Protein AF-A0A5B6WSK5-F1 (afdb_monomer_lite)

Foldseek 3Di:
DDDDDDDPVVVVVVVVVVVVPPDPPDDQDFCDVPDPQQVPQPLNDPVDDNVVSVCSVVVPDDPVLVVQCPDQFRCADVNNSRHTHGNDWDQQQWGDDDPRDDCPPPRNDIDGGPGPVVVVVVVDPVSVVVSCVSRPD

Structure (mmCIF, N/CA/C/O backbone):
data_AF-A0A5B6WSK5-F1
#
_entry.id   AF-A0A5B6WSK5-F1
#
loop_
_atom_site.group_PDB
_atom_site.id
_atom_site.type_symbol
_atom_site.label_atom_id
_atom_site.label_alt_id
_atom_site.label_comp_id
_atom_site.label_asym_id
_atom_site.label_entity_id
_atom_site.label_seq_id
_atom_site.pdbx_PDB_ins_code
_atom_site.Cartn_x
_atom_site.Cartn_y
_atom_site.Cartn_z
_atom_site.occupancy
_atom_site.B_iso_or_equiv
_atom_site.auth_seq_id
_atom_site.auth_comp_id
_atom_site.auth_asym_id
_atom_site.auth_atom_id
_atom_site.pdbx_PDB_model_num
ATOM 1 N N . MET A 1 1 ? 45.210 -16.199 41.312 1.00 41.75 1 MET A N 1
ATOM 2 C CA . MET A 1 1 ? 44.182 -15.560 40.459 1.00 41.75 1 MET A CA 1
ATOM 3 C C . MET A 1 1 ? 42.857 -15.566 41.207 1.00 41.75 1 MET A C 1
ATOM 5 O O . MET A 1 1 ? 42.294 -16.635 41.384 1.00 41.75 1 MET A O 1
ATOM 9 N N . LYS A 1 2 ? 42.396 -14.417 41.723 1.00 38.88 2 LYS A N 1
ATOM 10 C CA . LYS A 1 2 ? 41.043 -14.283 42.289 1.00 38.88 2 LYS A CA 1
ATOM 11 C C . LYS A 1 2 ? 40.100 -13.948 41.132 1.00 38.88 2 LYS A C 1
ATOM 13 O O . LYS A 1 2 ? 40.271 -12.910 40.504 1.00 38.88 2 LYS A O 1
ATOM 18 N N . LEU A 1 3 ? 39.176 -14.852 40.819 1.00 47.44 3 LEU A N 1
ATOM 19 C CA . LEU A 1 3 ? 38.119 -14.617 39.836 1.00 47.44 3 LEU A CA 1
ATOM 20 C C . LEU A 1 3 ? 37.167 -13.554 40.393 1.00 47.44 3 LEU A C 1
ATOM 22 O O . LEU A 1 3 ? 36.563 -13.737 41.447 1.00 47.44 3 LEU A O 1
ATOM 26 N N . GLN A 1 4 ? 37.094 -12.420 39.705 1.00 55.69 4 GLN A N 1
ATOM 27 C CA . GLN A 1 4 ? 36.233 -11.294 40.043 1.00 55.69 4 GLN A CA 1
ATOM 28 C C . GLN A 1 4 ? 34.803 -11.648 39.610 1.00 55.69 4 GLN A C 1
ATOM 30 O O . GLN A 1 4 ? 34.507 -11.710 38.419 1.00 55.69 4 GLN A O 1
ATOM 35 N N . THR A 1 5 ? 33.927 -11.954 40.566 1.00 56.47 5 THR A N 1
ATOM 36 C CA . THR A 1 5 ? 32.507 -12.229 40.306 1.00 56.47 5 THR A CA 1
ATOM 37 C C . THR A 1 5 ? 31.803 -10.935 39.876 1.00 56.47 5 THR A C 1
ATOM 39 O O . THR A 1 5 ? 31.913 -9.940 40.598 1.00 56.47 5 THR A O 1
ATOM 42 N N . PRO A 1 6 ? 31.090 -10.898 38.736 1.00 57.81 6 PRO A N 1
ATOM 43 C CA . PRO A 1 6 ? 30.400 -9.693 38.285 1.00 57.81 6 PRO A CA 1
ATOM 44 C C . PRO A 1 6 ? 29.278 -9.310 39.265 1.00 57.81 6 PRO A C 1
ATOM 46 O O . PRO A 1 6 ? 28.527 -10.163 39.733 1.00 57.81 6 PRO A O 1
ATOM 49 N N . SER A 1 7 ? 29.185 -8.016 39.592 1.00 75.50 7 SER A N 1
ATOM 50 C CA . SER A 1 7 ? 28.172 -7.462 40.500 1.00 75.50 7 SER A CA 1
ATOM 51 C C . SER A 1 7 ? 26.762 -7.692 39.946 1.00 75.50 7 SER A C 1
ATOM 53 O O . SER A 1 7 ? 26.500 -7.390 38.781 1.00 75.50 7 SER A O 1
ATOM 55 N N . LEU A 1 8 ? 25.840 -8.180 40.784 1.00 69.44 8 LEU A N 1
ATOM 56 C CA . LEU A 1 8 ? 24.431 -8.442 40.440 1.00 69.44 8 LEU A CA 1
ATOM 57 C C . LEU A 1 8 ? 23.729 -7.231 39.797 1.00 69.44 8 LEU A C 1
ATOM 59 O O . LEU A 1 8 ? 22.859 -7.405 38.949 1.00 69.44 8 LEU A O 1
ATOM 63 N N . LEU A 1 9 ? 24.156 -6.010 40.134 1.00 68.12 9 LEU A N 1
ATOM 64 C CA . LEU A 1 9 ? 23.659 -4.763 39.539 1.00 68.12 9 LEU A CA 1
ATOM 65 C C . LEU A 1 9 ? 24.010 -4.630 38.050 1.00 68.12 9 LEU A C 1
ATOM 67 O O . LEU A 1 9 ? 23.221 -4.096 37.277 1.00 68.12 9 LEU A O 1
ATOM 71 N N . TYR A 1 10 ? 25.171 -5.143 37.638 1.00 72.00 10 TYR A N 1
ATOM 72 C CA . TYR A 1 10 ? 25.613 -5.134 36.243 1.00 72.00 10 TYR A CA 1
ATOM 73 C C . TYR A 1 10 ? 24.819 -6.145 35.412 1.00 72.00 10 TYR A C 1
ATOM 75 O O . TYR A 1 10 ? 24.432 -5.861 34.282 1.00 72.00 10 TYR A O 1
ATOM 83 N N . LEU A 1 11 ? 24.505 -7.300 36.010 1.00 66.94 11 LEU A N 1
ATOM 84 C CA . LEU A 1 11 ? 23.639 -8.304 35.396 1.00 66.94 11 LEU A CA 1
ATOM 85 C C . LEU A 1 11 ? 22.215 -7.756 35.201 1.00 66.94 11 LEU A C 1
ATOM 87 O O . LEU A 1 11 ? 21.643 -7.942 34.134 1.00 66.94 11 LEU A O 1
ATOM 91 N N . PHE A 1 12 ? 21.688 -7.018 36.185 1.00 68.00 12 PHE A N 1
ATOM 92 C CA . PHE A 1 12 ? 20.373 -6.368 36.110 1.00 68.00 12 PHE A CA 1
ATOM 93 C C . PHE A 1 12 ? 20.321 -5.245 35.059 1.00 68.00 12 PHE A C 1
ATOM 95 O O . PHE A 1 12 ? 19.316 -5.069 34.374 1.00 68.00 12 PHE A O 1
ATOM 102 N N . TYR A 1 13 ? 21.419 -4.498 34.898 1.00 67.38 13 TYR A N 1
ATOM 103 C CA . TYR A 1 13 ? 21.548 -3.482 33.850 1.00 67.38 13 TYR A CA 1
ATOM 104 C C . TYR A 1 13 ? 21.580 -4.105 32.452 1.00 67.38 13 TYR A C 1
ATOM 106 O O . TYR A 1 13 ? 20.899 -3.618 31.555 1.00 67.38 13 TYR A O 1
ATOM 114 N N . ILE A 1 14 ? 22.328 -5.198 32.269 1.00 65.94 14 ILE A N 1
ATOM 115 C CA . ILE A 1 14 ? 22.404 -5.912 30.987 1.00 65.94 14 ILE A CA 1
ATOM 116 C C . ILE A 1 14 ? 21.054 -6.544 30.629 1.00 65.94 14 ILE A C 1
ATOM 118 O O . ILE A 1 14 ? 20.631 -6.443 29.479 1.00 65.94 14 ILE A O 1
ATOM 122 N N . THR A 1 15 ? 20.347 -7.158 31.583 1.00 61.72 15 THR A N 1
ATOM 123 C CA . THR A 1 15 ? 19.021 -7.738 31.313 1.00 61.72 15 THR A CA 1
ATOM 124 C C . THR A 1 15 ? 17.982 -6.662 31.014 1.00 61.72 15 THR A C 1
ATOM 126 O O . THR A 1 15 ? 17.232 -6.811 30.056 1.00 61.72 15 THR A O 1
ATOM 129 N N . SER A 1 16 ? 17.979 -5.547 31.750 1.00 60.78 16 SER A N 1
ATOM 130 C CA . SER A 1 16 ? 17.128 -4.384 31.457 1.00 60.78 16 SER A CA 1
ATOM 131 C C . SER A 1 16 ? 17.383 -3.822 30.050 1.00 60.78 16 SER A C 1
ATOM 133 O O . SER A 1 16 ? 16.442 -3.585 29.297 1.00 60.78 16 SER A O 1
ATOM 135 N N . LEU A 1 17 ? 18.653 -3.708 29.640 1.00 55.41 17 LEU A N 1
ATOM 136 C CA . LEU A 1 17 ? 19.029 -3.247 28.299 1.00 55.41 17 LEU A CA 1
ATOM 137 C C . LEU A 1 17 ? 18.598 -4.229 27.190 1.00 55.41 17 LEU A C 1
ATOM 139 O O . LEU A 1 17 ? 18.197 -3.797 26.112 1.00 55.41 17 LEU A O 1
ATOM 143 N N . LEU A 1 18 ? 18.637 -5.539 27.457 1.00 52.94 18 LEU A N 1
ATOM 144 C CA . LEU A 1 18 ? 18.155 -6.579 26.538 1.00 52.94 18 LEU A CA 1
ATOM 145 C C . LEU A 1 18 ? 16.625 -6.568 26.383 1.00 52.94 18 LEU A C 1
ATOM 147 O O . LEU A 1 18 ? 16.135 -6.815 25.284 1.00 52.94 18 LEU A O 1
ATOM 151 N N . PHE A 1 19 ? 15.872 -6.239 27.438 1.00 48.97 19 PHE A N 1
ATOM 152 C CA . PHE A 1 19 ? 14.410 -6.107 27.366 1.00 48.97 19 PHE A CA 1
ATOM 153 C C . PHE A 1 19 ? 13.954 -4.907 26.517 1.00 48.97 19 PHE A C 1
ATOM 155 O O . PHE A 1 19 ? 12.906 -4.988 25.881 1.00 48.97 19 PHE A O 1
ATOM 162 N N . ILE A 1 20 ? 14.739 -3.822 26.448 1.00 49.12 20 ILE A N 1
ATOM 163 C CA . ILE A 1 20 ? 14.410 -2.625 25.644 1.00 49.12 20 ILE A CA 1
ATOM 164 C C . ILE A 1 20 ? 14.526 -2.893 24.129 1.00 49.12 20 ILE A C 1
ATOM 166 O O . ILE A 1 20 ? 13.890 -2.209 23.334 1.00 49.12 20 ILE A O 1
ATOM 170 N N . LEU A 1 21 ? 15.300 -3.902 23.711 1.00 49.28 21 LEU A N 1
ATOM 171 C CA . LEU A 1 21 ? 15.562 -4.211 22.296 1.00 49.28 21 LEU A CA 1
ATOM 172 C C . LEU A 1 21 ? 14.567 -5.200 21.665 1.00 49.28 21 LEU A C 1
ATOM 174 O O . LEU A 1 21 ? 14.711 -5.537 20.490 1.00 49.28 21 LEU A O 1
ATOM 178 N N . SER A 1 22 ? 13.566 -5.677 22.408 1.00 44.78 22 SER A N 1
ATOM 179 C CA . SER A 1 22 ? 12.536 -6.566 21.860 1.00 44.78 22 SER A CA 1
ATOM 180 C C . SER A 1 22 ? 11.440 -5.763 21.150 1.00 44.78 22 SER A C 1
ATOM 182 O O . SER A 1 22 ? 10.301 -5.706 21.610 1.00 44.78 22 SER A O 1
ATOM 184 N N . GLU A 1 23 ? 11.766 -5.144 20.017 1.00 55.06 23 GLU A N 1
ATOM 185 C CA . GLU A 1 23 ? 10.748 -4.667 19.077 1.00 55.06 23 GLU A CA 1
ATOM 186 C C . GLU A 1 23 ? 10.045 -5.890 18.461 1.00 55.06 23 GLU A C 1
ATOM 188 O O . GLU A 1 23 ? 10.697 -6.796 17.933 1.00 55.06 23 GLU A O 1
ATOM 193 N N . SER A 1 24 ? 8.712 -5.953 18.568 1.00 51.66 24 SER A N 1
ATOM 194 C CA . SER A 1 24 ? 7.917 -6.981 17.885 1.00 51.66 24 SER A CA 1
ATOM 195 C C . SER A 1 24 ? 8.257 -6.959 16.396 1.00 51.66 24 SER A C 1
ATOM 197 O O . SER A 1 24 ? 8.084 -5.945 15.726 1.00 51.66 24 SER A O 1
ATOM 199 N N . THR A 1 25 ? 8.732 -8.087 15.866 1.00 52.78 25 THR A N 1
ATOM 200 C CA . THR A 1 25 ? 9.085 -8.219 14.441 1.00 52.78 25 THR A CA 1
ATOM 201 C C . THR A 1 25 ? 7.864 -8.228 13.525 1.00 52.78 25 THR A C 1
ATOM 203 O O . THR A 1 25 ? 8.013 -8.155 12.307 1.00 52.78 25 THR A O 1
ATOM 206 N N . GLN A 1 26 ? 6.662 -8.342 14.095 1.00 57.06 26 GLN A N 1
ATOM 207 C CA . GLN A 1 26 ? 5.410 -8.312 13.357 1.00 57.06 26 GLN A CA 1
ATOM 208 C C . GLN A 1 26 ? 4.785 -6.918 13.469 1.00 57.06 26 GLN A C 1
ATOM 210 O O . GLN A 1 26 ? 4.622 -6.432 14.596 1.00 57.06 26 GLN A O 1
ATOM 215 N N . PRO A 1 27 ? 4.431 -6.282 12.334 1.00 63.88 27 PRO A N 1
ATOM 216 C CA . PRO A 1 27 ? 3.634 -5.065 12.347 1.00 63.88 27 PRO A CA 1
ATOM 217 C C . PRO A 1 27 ? 2.365 -5.284 13.174 1.00 63.88 27 PRO A C 1
ATOM 219 O O . PRO A 1 27 ? 1.827 -6.395 13.171 1.00 63.88 27 PRO A O 1
ATOM 222 N N . PRO A 1 28 ? 1.854 -4.258 13.869 1.00 73.62 28 PRO A N 1
ATOM 223 C CA . PRO A 1 28 ? 0.557 -4.383 14.501 1.00 73.62 28 PRO A CA 1
ATOM 224 C C . PRO A 1 28 ? -0.476 -4.581 13.384 1.00 73.62 28 PRO A C 1
ATOM 226 O O . PRO A 1 28 ? -0.613 -3.745 12.494 1.00 73.62 28 PRO A O 1
ATOM 229 N N . PHE A 1 29 ? -1.161 -5.721 13.392 1.00 82.00 29 PHE A N 1
ATOM 230 C CA . PHE A 1 29 ? -2.236 -6.023 12.455 1.00 82.00 29 PHE A CA 1
ATOM 231 C C . PHE A 1 29 ? -3.557 -6.043 13.207 1.00 82.00 29 PHE A C 1
ATOM 233 O O . PHE A 1 29 ? -3.632 -6.490 14.351 1.00 82.00 29 PHE A O 1
ATOM 240 N N . SER A 1 30 ? -4.617 -5.586 12.546 1.00 86.00 30 SER A N 1
ATOM 241 C CA . SER A 1 30 ? -5.968 -5.851 13.029 1.00 86.00 30 SER A CA 1
ATOM 242 C C . SER A 1 30 ? -6.258 -7.345 13.045 1.00 86.00 30 SER A C 1
ATOM 244 O O . SER A 1 30 ? -5.695 -8.097 12.248 1.00 86.00 30 SER A O 1
ATOM 246 N N . CYS A 1 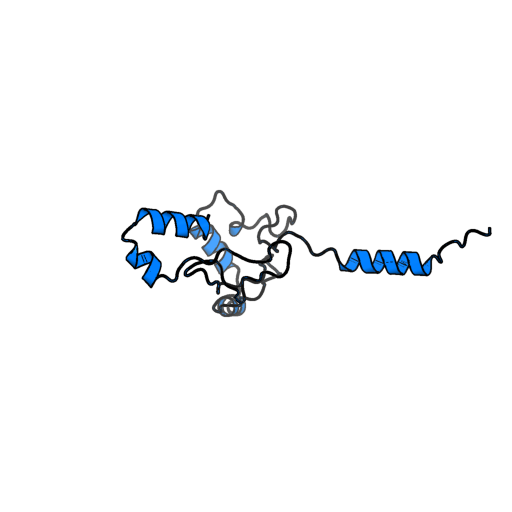31 ? -7.219 -7.737 13.883 1.00 86.25 31 CYS A N 1
ATOM 247 C CA . CYS A 1 31 ? -7.731 -9.104 13.938 1.00 86.25 31 CYS A CA 1
ATOM 248 C C . CYS A 1 31 ? -6.705 -10.122 14.445 1.00 86.25 31 CYS A C 1
ATOM 250 O O . CYS A 1 31 ? -6.581 -11.213 13.884 1.00 86.25 31 CYS A O 1
ATOM 252 N N . ASP A 1 32 ? -5.981 -9.772 15.509 1.00 81.56 32 ASP A N 1
ATOM 253 C CA . ASP A 1 32 ? -5.133 -10.732 16.203 1.00 81.56 32 ASP A CA 1
ATOM 254 C C . ASP A 1 32 ? -5.992 -11.902 16.711 1.00 81.56 32 ASP A C 1
ATOM 256 O O . ASP A 1 32 ? -6.882 -11.747 17.547 1.00 81.56 32 ASP A O 1
ATOM 260 N N . ALA A 1 33 ? -5.732 -13.100 16.186 1.00 71.62 33 ALA A N 1
ATOM 261 C CA . ALA A 1 33 ? -6.473 -14.305 16.538 1.00 71.62 33 ALA A CA 1
ATOM 262 C C . ALA A 1 33 ? -6.281 -14.730 18.005 1.00 71.62 33 ALA A C 1
ATOM 264 O O . ALA A 1 33 ? -7.037 -15.583 18.488 1.00 71.62 33 ALA A O 1
ATOM 265 N N . SER A 1 34 ? -5.272 -14.175 18.685 1.00 75.81 34 SER A N 1
ATOM 266 C CA . SER A 1 34 ? -5.011 -14.376 20.108 1.00 75.81 34 SER A CA 1
ATOM 267 C C . SER A 1 34 ? -5.813 -13.432 21.010 1.00 75.81 34 SER A C 1
ATOM 269 O O . SER A 1 34 ? -6.007 -13.754 22.182 1.00 75.81 34 SER A O 1
ATOM 271 N N . ASP A 1 35 ? -6.351 -12.334 20.468 1.00 76.75 35 ASP A N 1
ATOM 272 C CA . ASP A 1 35 ? -7.212 -11.406 21.195 1.00 76.75 35 ASP A CA 1
ATOM 273 C C . ASP A 1 35 ? -8.698 -11.785 21.008 1.00 76.75 35 ASP A C 1
ATOM 275 O O . ASP A 1 35 ? -9.286 -11.586 19.937 1.00 76.75 35 ASP A O 1
ATOM 279 N N . PRO A 1 36 ? -9.357 -12.334 22.047 1.00 70.62 36 PRO A N 1
ATOM 280 C CA . PRO A 1 36 ? -10.745 -12.769 21.951 1.00 70.62 36 PRO A CA 1
ATOM 281 C C . PRO A 1 36 ? -11.728 -11.611 21.726 1.00 70.62 36 PRO A C 1
ATOM 283 O O . PRO A 1 36 ? -12.820 -11.854 21.207 1.00 70.62 36 PRO A O 1
ATOM 286 N N . ALA A 1 37 ? -11.368 -10.369 22.073 1.00 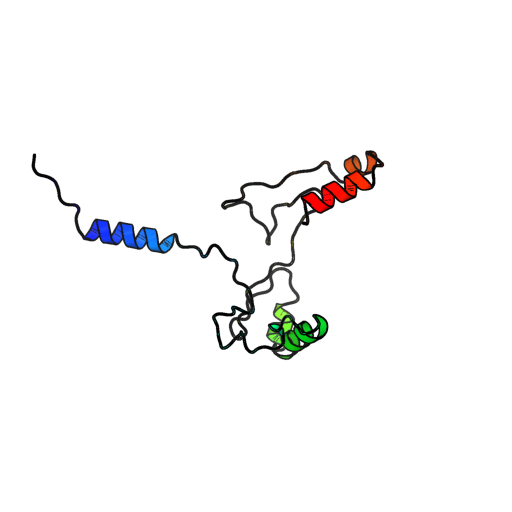70.31 37 ALA A N 1
ATOM 287 C CA . ALA A 1 37 ? -12.230 -9.211 21.857 1.00 70.31 37 ALA A CA 1
ATOM 288 C C . ALA A 1 37 ? -12.307 -8.844 20.368 1.00 70.31 37 ALA A C 1
ATOM 290 O O . ALA A 1 37 ? -13.397 -8.603 19.848 1.00 70.31 37 ALA A O 1
ATOM 291 N N . THR A 1 38 ? -11.173 -8.866 19.662 1.00 72.88 38 THR A N 1
ATOM 292 C CA . THR A 1 38 ? -11.093 -8.466 18.248 1.00 72.88 38 THR A CA 1
ATOM 293 C C . THR A 1 38 ? -11.370 -9.612 17.277 1.00 72.88 38 THR A C 1
ATOM 295 O O . THR A 1 38 ? -11.946 -9.379 16.214 1.00 72.88 38 THR A O 1
ATOM 298 N N . LYS A 1 39 ? -11.087 -10.865 17.658 1.00 75.62 39 LYS A N 1
ATOM 299 C CA . LYS A 1 39 ? -11.384 -12.064 16.851 1.00 75.62 39 LYS A CA 1
ATOM 300 C C . LYS A 1 39 ? -12.864 -12.226 16.494 1.00 75.62 39 LYS A C 1
ATOM 302 O O . LYS A 1 39 ? -13.188 -12.803 15.460 1.00 75.62 39 LYS A O 1
ATOM 307 N N . SER A 1 40 ? -13.762 -11.756 17.359 1.00 84.12 40 SER A N 1
ATOM 308 C CA . SER A 1 40 ? -15.211 -11.922 17.186 1.00 84.12 40 SER A CA 1
ATOM 309 C C . SER A 1 40 ? -15.838 -10.959 16.172 1.00 84.12 40 SER A C 1
ATOM 311 O O . SER A 1 40 ? -17.015 -11.104 15.835 1.00 84.12 40 SER A O 1
ATOM 313 N N . TYR A 1 41 ? -15.089 -9.966 15.683 1.00 90.88 41 TYR A N 1
ATOM 314 C CA . TYR A 1 41 ? -15.646 -8.977 14.772 1.00 90.88 41 TYR A CA 1
ATOM 315 C C . TYR A 1 41 ? -15.860 -9.542 13.357 1.00 90.88 41 TYR A C 1
ATOM 317 O O . TYR A 1 41 ? -14.937 -10.131 12.793 1.00 90.88 41 TYR A O 1
ATOM 325 N N . PRO A 1 42 ? -17.019 -9.289 12.715 1.00 93.50 42 PRO A N 1
ATOM 326 C CA . PRO A 1 42 ? -17.267 -9.702 11.332 1.00 93.50 42 PRO A CA 1
ATOM 327 C C . PRO A 1 42 ? -16.226 -9.172 10.341 1.00 93.50 42 PRO A C 1
ATOM 329 O O . PRO A 1 42 ? -15.873 -9.863 9.389 1.00 93.50 42 PRO A O 1
ATOM 332 N N . PHE A 1 43 ? -15.662 -7.975 10.555 1.00 93.56 43 PHE A N 1
ATOM 333 C CA . PHE A 1 43 ? -14.584 -7.481 9.690 1.00 93.56 43 PHE A CA 1
ATOM 334 C C . PHE A 1 43 ? -13.295 -8.330 9.737 1.00 93.56 43 PHE A C 1
ATOM 336 O O . PHE A 1 43 ? -12.487 -8.272 8.800 1.00 93.56 43 PHE A O 1
ATOM 343 N N . CYS A 1 44 ? -13.130 -9.162 10.767 1.00 91.69 44 CYS A N 1
ATOM 344 C CA . CYS A 1 44 ? -12.043 -10.127 10.911 1.00 91.69 44 CYS A CA 1
ATOM 345 C C . CYS A 1 44 ? -12.344 -11.499 10.292 1.00 91.69 44 CYS A C 1
ATOM 347 O O . CYS A 1 44 ? -11.435 -12.317 10.150 1.00 91.69 44 CYS A O 1
ATOM 349 N N . GLU A 1 45 ? -13.582 -11.755 9.867 1.00 92.25 45 GLU A N 1
ATOM 350 C CA . GLU A 1 45 ? -13.984 -13.033 9.286 1.00 92.25 45 GLU A CA 1
ATOM 351 C C . GLU A 1 45 ? -13.602 -13.102 7.797 1.00 92.25 45 GLU A C 1
ATOM 353 O O . GLU A 1 45 ? -14.209 -12.457 6.943 1.00 92.25 45 GLU A O 1
ATOM 358 N N . THR A 1 46 ? -12.567 -13.876 7.459 1.00 91.44 46 THR A N 1
ATOM 359 C CA . THR A 1 46 ? -12.002 -13.929 6.094 1.00 91.44 46 THR A CA 1
ATOM 360 C C . THR A 1 46 ? -12.879 -14.659 5.074 1.00 91.44 46 THR A C 1
ATOM 362 O O . THR A 1 46 ? -12.636 -14.541 3.874 1.00 91.44 46 THR A O 1
ATOM 365 N N . THR A 1 47 ? -13.906 -15.375 5.531 1.00 94.69 47 THR A N 1
ATOM 366 C CA . THR A 1 47 ? -14.939 -16.018 4.702 1.00 94.69 47 THR A CA 1
ATOM 367 C C . THR A 1 47 ? -15.958 -15.011 4.159 1.00 94.69 47 THR A C 1
ATOM 369 O O . THR A 1 47 ? -16.597 -15.284 3.141 1.00 94.69 47 THR A O 1
ATOM 372 N N . LEU A 1 48 ? -16.111 -13.844 4.801 1.00 96.00 48 LEU A N 1
ATOM 373 C CA . LEU A 1 48 ? -17.038 -12.802 4.366 1.00 96.00 48 LEU A CA 1
ATOM 374 C C . LEU A 1 48 ? -16.446 -11.955 3.223 1.00 96.00 48 LEU A C 1
ATOM 376 O O . LEU A 1 48 ? -15.243 -11.668 3.208 1.00 96.00 48 LEU A O 1
ATOM 380 N N . PRO A 1 49 ? -17.280 -11.457 2.288 1.00 97.56 49 PRO A N 1
ATOM 381 C CA . PRO A 1 49 ? -16.838 -10.530 1.252 1.00 97.56 49 PRO A CA 1
ATOM 382 C C . PRO A 1 49 ? -16.184 -9.269 1.831 1.00 97.56 49 PRO A C 1
ATOM 384 O O . PRO A 1 49 ? -16.669 -8.695 2.808 1.00 97.56 49 PRO A O 1
ATOM 387 N N . ILE A 1 50 ? -15.142 -8.763 1.160 1.00 96.62 50 ILE A N 1
ATOM 388 C CA . ILE A 1 50 ? -14.415 -7.542 1.562 1.00 96.62 50 ILE A CA 1
ATOM 389 C C . ILE A 1 50 ? -15.373 -6.366 1.797 1.00 96.62 50 ILE A C 1
ATOM 391 O O . ILE A 1 50 ? -15.211 -5.626 2.762 1.00 96.62 50 ILE A O 1
ATOM 395 N N . THR A 1 51 ? -16.406 -6.209 0.965 1.00 97.75 51 THR A N 1
ATOM 396 C CA . THR A 1 51 ? -17.395 -5.130 1.113 1.00 97.75 51 THR A CA 1
ATOM 397 C C . THR A 1 51 ? -18.198 -5.231 2.407 1.00 97.75 51 THR A C 1
ATOM 399 O O . THR A 1 51 ? -18.505 -4.204 3.011 1.00 97.75 51 THR A O 1
ATOM 402 N N . GLN A 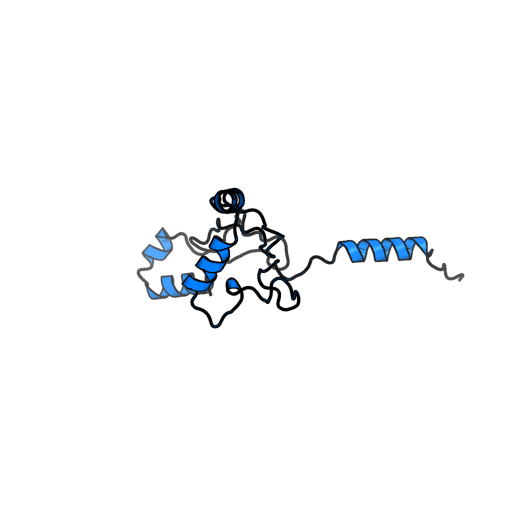1 52 ? -18.530 -6.445 2.856 1.00 97.88 52 GLN A N 1
ATOM 403 C CA . GLN A 1 52 ? -19.225 -6.659 4.125 1.00 97.88 52 GLN A CA 1
ATOM 404 C C . GLN A 1 52 ? -18.296 -6.366 5.300 1.00 97.88 52 GLN A C 1
ATOM 406 O O . GLN A 1 52 ? -18.680 -5.634 6.208 1.00 97.88 52 GLN A O 1
ATOM 411 N N . ARG A 1 53 ? -17.051 -6.847 5.227 1.00 96.50 53 ARG A N 1
ATOM 412 C CA . ARG A 1 53 ? -16.022 -6.604 6.244 1.00 96.50 53 ARG A CA 1
ATOM 413 C C . ARG A 1 53 ? -15.711 -5.113 6.398 1.00 96.50 53 ARG A C 1
ATOM 415 O O . ARG A 1 53 ? -15.737 -4.586 7.504 1.00 96.50 53 ARG A O 1
ATOM 422 N N . ALA A 1 54 ? -15.501 -4.406 5.289 1.00 96.44 54 ALA A N 1
ATOM 423 C CA . ALA A 1 54 ? -15.256 -2.966 5.289 1.00 96.44 54 ALA A CA 1
ATOM 424 C C . ALA A 1 54 ? -16.463 -2.176 5.819 1.00 96.44 54 ALA A C 1
ATOM 426 O O . ALA A 1 54 ? -16.295 -1.231 6.588 1.00 96.44 54 ALA A O 1
ATOM 427 N N . ARG A 1 55 ? -17.690 -2.572 5.450 1.00 97.75 55 ARG A N 1
ATOM 428 C CA . ARG A 1 55 ? -18.907 -1.930 5.963 1.00 97.75 55 ARG A CA 1
ATOM 429 C C . ARG A 1 55 ? -19.060 -2.134 7.468 1.00 97.75 55 ARG A C 1
ATOM 431 O O . ARG A 1 55 ? -19.367 -1.165 8.155 1.00 97.75 55 ARG A O 1
ATOM 438 N N . ASP A 1 56 ? -18.847 -3.350 7.969 1.00 96.88 56 ASP A N 1
ATOM 439 C CA . ASP A 1 56 ? -18.890 -3.644 9.406 1.00 96.88 56 ASP A CA 1
ATOM 440 C C . ASP A 1 56 ? -17.861 -2.789 10.158 1.00 96.88 56 ASP A C 1
ATOM 442 O O . ASP A 1 56 ? -18.242 -2.053 11.068 1.00 96.88 56 ASP A O 1
ATOM 446 N N . LEU A 1 57 ? -16.607 -2.762 9.696 1.00 95.31 57 LEU A N 1
ATOM 447 C CA . LEU A 1 57 ? -15.543 -1.927 10.260 1.00 95.31 57 LEU A CA 1
ATOM 448 C C . LEU A 1 57 ? -15.954 -0.449 10.354 1.00 95.31 57 LEU A C 1
ATOM 450 O O . LEU A 1 57 ? -15.955 0.132 11.437 1.00 95.31 57 LEU A O 1
ATOM 454 N N . VAL A 1 58 ? -16.366 0.154 9.234 1.00 96.69 58 VAL A N 1
ATOM 455 C CA . VAL A 1 58 ? -16.745 1.576 9.183 1.00 96.69 58 VAL A CA 1
ATOM 456 C C . VAL A 1 58 ? -18.005 1.853 10.009 1.00 96.69 58 VAL A C 1
ATOM 458 O O . VAL A 1 58 ? -18.118 2.919 10.613 1.00 96.69 58 VAL A O 1
ATOM 461 N N . SER A 1 59 ? -18.954 0.914 10.084 1.00 97.19 59 SER A N 1
ATOM 462 C CA . SER A 1 59 ? -20.174 1.078 10.888 1.00 97.19 59 SER A CA 1
ATOM 463 C C . SER A 1 59 ? -19.889 1.177 12.387 1.00 97.19 59 SER A C 1
ATOM 465 O O . SER A 1 59 ? -20.625 1.851 13.105 1.00 97.19 59 SER A O 1
ATOM 467 N N . ARG A 1 60 ? -18.790 0.566 12.844 1.00 95.00 60 ARG A N 1
ATOM 468 C CA . ARG A 1 60 ? -18.368 0.574 14.247 1.00 95.00 60 ARG A CA 1
ATOM 469 C C . ARG A 1 60 ? -17.685 1.870 14.660 1.00 95.00 60 ARG A C 1
ATOM 471 O O . ARG A 1 60 ? -17.599 2.117 15.864 1.00 95.00 60 ARG A O 1
ATOM 478 N N . LEU A 1 61 ? -17.172 2.658 13.713 1.00 96.69 61 LEU A N 1
ATOM 479 C CA . LEU A 1 61 ? -16.422 3.884 13.991 1.00 96.69 61 LEU A CA 1
ATOM 480 C C . LEU A 1 61 ? -17.347 5.049 14.361 1.00 96.69 61 LEU A C 1
ATOM 482 O O . LEU A 1 61 ? -18.411 5.235 13.757 1.00 96.69 61 LEU A O 1
ATOM 486 N N . THR A 1 62 ? -16.913 5.863 15.323 1.00 97.88 62 THR A N 1
ATOM 487 C CA . THR A 1 62 ? -17.557 7.152 15.603 1.00 97.88 62 THR A CA 1
ATOM 488 C C . THR A 1 62 ? -17.342 8.109 14.429 1.00 97.88 62 THR A C 1
ATOM 490 O O . THR A 1 62 ? -16.543 7.848 13.528 1.00 97.88 62 THR A O 1
ATOM 493 N N . LEU A 1 63 ? -18.070 9.227 14.403 1.00 98.06 63 LEU A N 1
ATOM 494 C CA . LEU A 1 63 ? -17.865 10.234 13.362 1.00 98.06 63 LEU A CA 1
ATOM 495 C C . LEU A 1 63 ? -16.435 10.798 13.396 1.00 98.06 63 LEU A C 1
ATOM 497 O O . LEU A 1 63 ? -15.797 10.876 12.349 1.00 98.06 63 LEU A O 1
ATOM 501 N N . ASP A 1 64 ? -15.917 11.110 14.583 1.00 97.94 64 ASP A N 1
ATOM 502 C CA . ASP A 1 64 ? -14.568 11.663 14.749 1.00 97.94 64 ASP A CA 1
ATOM 503 C C . ASP A 1 64 ? -13.486 10.678 14.300 1.00 97.94 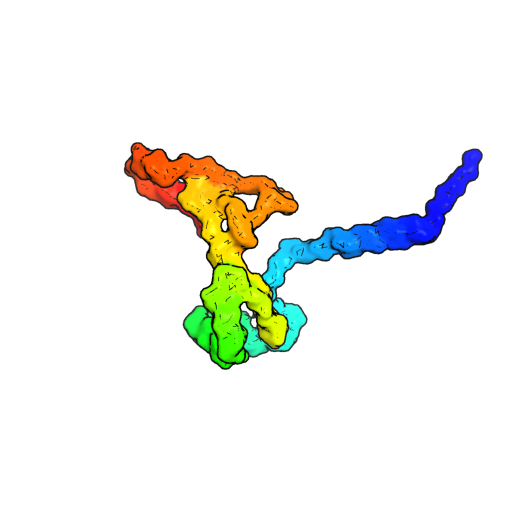64 ASP A C 1
ATOM 505 O O . ASP A 1 64 ? -12.537 11.056 13.616 1.00 97.94 64 ASP A O 1
ATOM 509 N N . GLU A 1 65 ? -13.654 9.393 14.616 1.00 97.56 65 GLU A N 1
ATOM 510 C CA . GLU A 1 65 ? -12.761 8.345 14.126 1.00 97.56 65 GLU A CA 1
ATOM 511 C C . GLU A 1 65 ? -12.833 8.213 12.608 1.00 97.56 65 GLU A C 1
ATOM 513 O O . GLU A 1 65 ? -11.800 8.120 11.963 1.00 97.56 65 GLU A O 1
ATOM 518 N N . LYS A 1 66 ? -14.024 8.262 11.998 1.00 97.31 66 LYS A N 1
ATOM 519 C CA . LYS A 1 66 ? -14.140 8.237 10.529 1.00 97.31 66 LYS A CA 1
ATOM 520 C C . LYS A 1 66 ? -13.379 9.389 9.895 1.00 97.31 66 LYS A C 1
ATOM 522 O O . LYS A 1 66 ? -12.651 9.168 8.935 1.00 97.31 66 LYS A O 1
ATOM 527 N N . ILE A 1 67 ? -13.540 10.597 10.434 1.00 97.81 67 ILE A N 1
ATOM 528 C CA . ILE A 1 67 ? -12.852 11.793 9.943 1.00 97.81 67 ILE A CA 1
ATOM 529 C C . ILE A 1 67 ? -11.335 11.632 10.094 1.00 97.81 67 ILE A C 1
ATOM 531 O O . ILE A 1 67 ? -10.596 11.961 9.167 1.00 97.81 67 ILE A O 1
ATOM 535 N N . SER A 1 68 ? -10.865 11.073 11.214 1.00 96.81 68 SER A N 1
ATOM 536 C CA . SER A 1 68 ? -9.432 10.862 11.445 1.00 96.81 68 SER A CA 1
ATOM 537 C C . SER A 1 68 ? -8.799 9.857 10.477 1.00 96.81 68 SER A C 1
ATOM 539 O O . SER A 1 68 ? -7.598 9.933 10.243 1.00 96.81 68 SER A O 1
ATOM 541 N N . GLN A 1 69 ? -9.583 8.963 9.865 1.00 96.75 69 GLN A N 1
ATOM 542 C CA . GLN A 1 69 ? -9.097 8.012 8.857 1.00 96.75 69 GLN A CA 1
ATOM 543 C C . GLN A 1 69 ? -9.027 8.588 7.426 1.00 96.75 69 GLN A C 1
ATOM 545 O O . GLN A 1 69 ? -8.593 7.888 6.515 1.00 96.75 69 GLN A O 1
ATOM 550 N N . LEU A 1 70 ? -9.431 9.844 7.190 1.00 96.19 70 LEU A N 1
ATOM 551 C CA . LEU A 1 70 ? -9.428 10.475 5.853 1.00 96.19 70 LEU A CA 1
ATOM 552 C C . LEU A 1 70 ? -8.111 11.190 5.502 1.00 96.19 70 LEU A C 1
ATOM 554 O O . LEU A 1 70 ? -8.069 12.021 4.595 1.00 96.19 70 LEU A O 1
ATOM 558 N N . VAL A 1 71 ? -7.034 10.894 6.226 1.00 94.50 71 VAL A N 1
ATOM 559 C CA . VAL A 1 71 ? -5.704 11.475 6.011 1.00 94.50 71 VAL A CA 1
ATOM 560 C C . VAL A 1 71 ? -4.687 10.386 5.702 1.00 94.50 71 VAL A C 1
ATOM 562 O O . VAL A 1 71 ? -4.891 9.220 6.023 1.00 94.50 71 VAL A O 1
ATOM 565 N N . ASN A 1 72 ? -3.544 10.777 5.133 1.00 93.75 72 ASN A N 1
ATOM 566 C CA . ASN A 1 72 ? -2.498 9.813 4.791 1.00 93.75 72 ASN A CA 1
ATOM 567 C C . ASN A 1 72 ? -1.958 9.063 6.013 1.00 93.75 72 ASN A C 1
ATOM 569 O O . ASN A 1 72 ? -1.707 7.867 5.948 1.00 93.75 72 ASN A O 1
ATOM 573 N N . SER A 1 73 ? -1.782 9.784 7.124 1.00 94.06 73 SER A N 1
ATOM 574 C CA . SER A 1 73 ? -1.300 9.237 8.397 1.00 94.06 73 SER A CA 1
ATOM 575 C C . SER A 1 73 ? -2.496 8.986 9.316 1.00 94.06 73 SER A C 1
ATOM 577 O O . SER A 1 73 ? -2.782 9.808 10.185 1.00 94.06 73 SER A O 1
ATOM 579 N N . ALA A 1 74 ? -3.234 7.909 9.064 1.00 95.12 74 ALA A N 1
ATOM 580 C CA . ALA A 1 74 ? -4.422 7.560 9.825 1.00 95.12 74 ALA A CA 1
ATOM 581 C C . ALA A 1 74 ? -4.016 7.045 11.220 1.00 95.12 74 ALA A C 1
ATOM 583 O O . ALA A 1 74 ? -3.214 6.112 11.312 1.00 95.12 74 ALA A O 1
ATOM 584 N N . PRO A 1 75 ? -4.513 7.646 12.316 1.00 95.06 75 PRO A N 1
ATOM 585 C CA . PRO A 1 75 ? -4.162 7.213 13.661 1.00 95.06 75 PRO A CA 1
ATOM 586 C C . PRO A 1 75 ? -4.823 5.873 13.996 1.00 95.06 75 PRO A C 1
ATOM 588 O O . PRO A 1 75 ? -5.880 5.535 13.459 1.00 95.06 75 PRO A O 1
ATOM 591 N N . ALA A 1 76 ? -4.223 5.150 14.940 1.00 94.56 76 ALA A N 1
ATOM 592 C CA . ALA A 1 76 ? -4.782 3.918 15.483 1.00 94.56 76 ALA A CA 1
ATOM 593 C C . ALA A 1 76 ? -6.158 4.145 16.134 1.00 94.56 76 ALA A C 1
ATOM 595 O O . ALA A 1 76 ? -6.432 5.208 16.698 1.00 94.56 76 ALA A O 1
ATOM 596 N N . ILE A 1 77 ? -6.991 3.101 16.138 1.00 94.06 77 ILE A N 1
ATOM 597 C CA . ILE A 1 77 ? -8.261 3.038 16.876 1.00 94.06 77 ILE 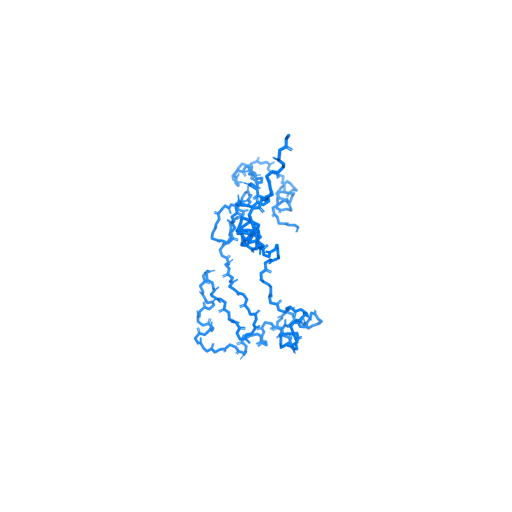A CA 1
ATOM 598 C C . ILE A 1 77 ? -8.188 1.836 17.838 1.00 94.06 77 ILE A C 1
ATOM 600 O O . ILE A 1 77 ? -8.668 0.739 17.521 1.00 94.06 77 ILE A O 1
ATOM 604 N N . PRO A 1 78 ? -7.589 2.012 19.037 1.00 90.06 78 PRO A N 1
ATOM 605 C CA . PRO A 1 78 ? -7.261 0.903 19.936 1.00 90.06 78 PRO A CA 1
ATOM 606 C C . PRO A 1 78 ? -8.470 0.099 20.420 1.00 90.06 78 PRO A C 1
ATOM 608 O O . PRO A 1 78 ? -8.360 -1.108 20.602 1.00 90.06 78 PRO A O 1
ATOM 611 N N . ARG A 1 79 ? -9.647 0.730 20.573 1.00 88.88 79 ARG A N 1
ATOM 612 C CA . ARG A 1 79 ? -10.869 0.044 21.047 1.00 88.88 79 ARG A CA 1
ATOM 613 C C . ARG A 1 79 ? -11.335 -1.092 20.132 1.00 88.88 79 ARG A C 1
ATOM 615 O O . ARG A 1 79 ? -12.085 -1.959 20.566 1.00 88.88 79 ARG A O 1
ATOM 622 N N . HIS A 1 80 ? -10.907 -1.057 18.871 1.00 89.06 80 HIS A N 1
ATOM 623 C CA . HIS A 1 80 ? -11.214 -2.066 17.859 1.00 89.06 80 HIS A CA 1
ATOM 624 C C . HIS A 1 80 ? -9.980 -2.860 17.426 1.00 89.06 80 HIS A C 1
ATOM 626 O O . HIS A 1 80 ? -10.065 -3.618 16.464 1.00 89.06 80 HIS A O 1
ATOM 632 N N . GLY A 1 81 ? -8.834 -2.669 18.091 1.00 88.31 81 GLY A N 1
ATOM 633 C CA . GLY A 1 81 ? -7.563 -3.267 17.679 1.00 88.31 81 GLY A CA 1
ATOM 634 C C . GLY A 1 81 ? -7.131 -2.849 16.271 1.00 88.31 81 GLY A C 1
ATOM 635 O O . GLY A 1 81 ? -6.569 -3.650 15.528 1.00 88.31 81 GLY A O 1
ATOM 636 N N . ILE A 1 82 ? -7.444 -1.616 15.860 1.00 91.31 82 ILE A N 1
ATOM 637 C CA . ILE A 1 82 ? -7.028 -1.089 14.558 1.00 91.31 82 ILE A CA 1
ATOM 638 C C . ILE A 1 82 ? -5.713 -0.324 14.758 1.00 91.31 82 ILE A C 1
ATOM 640 O O . ILE A 1 82 ? -5.712 0.650 15.518 1.00 91.31 82 ILE A O 1
ATOM 644 N N . PRO A 1 83 ? -4.604 -0.751 14.130 1.00 92.31 83 PRO A N 1
ATOM 645 C CA . PRO A 1 83 ? -3.330 -0.045 14.189 1.00 92.31 83 PRO A CA 1
ATOM 646 C C . PRO A 1 83 ? -3.397 1.274 13.415 1.00 92.31 83 PRO A C 1
ATOM 648 O O . PRO A 1 83 ? -4.334 1.517 12.653 1.00 92.31 83 PRO A O 1
ATOM 651 N N . ASP A 1 84 ? -2.399 2.132 13.595 1.00 92.69 84 ASP A N 1
ATOM 652 C CA . ASP A 1 84 ? -2.210 3.263 12.699 1.00 92.69 84 ASP A CA 1
ATOM 653 C C . ASP A 1 84 ? -1.860 2.767 11.290 1.00 92.69 84 ASP A C 1
ATOM 655 O O . ASP A 1 84 ? -1.277 1.696 11.102 1.00 92.69 84 ASP A O 1
ATOM 659 N N . TYR A 1 85 ? -2.248 3.540 10.281 1.00 91.88 85 TYR A N 1
ATOM 660 C CA . TYR A 1 85 ? -1.999 3.188 8.892 1.00 91.88 85 TYR A CA 1
ATOM 661 C C . TYR A 1 85 ? -1.493 4.384 8.103 1.00 91.88 85 TYR A C 1
ATOM 663 O O . TYR A 1 85 ? -2.029 5.490 8.175 1.00 91.88 85 TYR A O 1
ATOM 671 N N . GLN A 1 86 ? -0.458 4.139 7.306 1.00 92.31 86 GLN A N 1
ATOM 672 C CA . GLN A 1 86 ? 0.087 5.114 6.382 1.00 92.31 86 GLN A CA 1
ATOM 673 C C . GLN A 1 86 ? -0.228 4.699 4.949 1.00 92.31 86 GLN A C 1
ATOM 675 O O . GLN A 1 86 ? 0.394 3.778 4.424 1.00 92.31 86 GLN A O 1
ATOM 680 N N . CYS A 1 87 ? -1.160 5.394 4.297 1.00 90.38 87 CYS A N 1
ATOM 681 C CA . CYS A 1 87 ? -1.518 5.066 2.916 1.00 90.38 87 CYS A CA 1
ATOM 682 C C . CYS A 1 87 ? -0.526 5.638 1.890 1.00 90.38 87 CYS A C 1
ATOM 684 O O . CYS A 1 87 ? -0.456 5.145 0.764 1.00 90.38 87 CYS A O 1
ATOM 686 N N . TRP A 1 88 ? 0.271 6.647 2.267 1.00 91.44 88 TRP A N 1
ATOM 687 C CA . TRP A 1 88 ? 1.280 7.205 1.374 1.00 91.44 88 TRP A CA 1
ATOM 688 C C . TRP A 1 88 ? 2.512 6.297 1.300 1.00 91.44 88 TRP A C 1
ATOM 690 O O . TRP A 1 88 ? 3.358 6.274 2.202 1.00 91.44 88 TRP A O 1
ATOM 700 N N . SER A 1 89 ? 2.606 5.586 0.180 1.00 90.12 89 SER A N 1
ATOM 701 C CA . SER A 1 89 ? 3.759 4.797 -0.243 1.00 90.12 89 SER A CA 1
ATOM 702 C C . SER A 1 89 ? 4.140 5.162 -1.680 1.00 90.12 89 SER A C 1
ATOM 704 O O . SER A 1 89 ? 3.312 5.667 -2.435 1.00 90.12 89 SER A O 1
ATOM 706 N N . GLU A 1 90 ? 5.405 4.950 -2.041 1.00 92.50 90 GLU A N 1
ATOM 707 C CA . GLU A 1 90 ? 5.966 5.352 -3.334 1.00 92.50 90 GLU A CA 1
ATOM 708 C C . GLU A 1 90 ? 6.724 4.177 -3.956 1.00 92.50 90 GLU A C 1
ATOM 710 O O . GLU A 1 90 ? 7.601 3.587 -3.319 1.00 92.50 90 GLU A O 1
ATOM 715 N N . ALA A 1 91 ? 6.370 3.834 -5.196 1.00 94.75 91 ALA A N 1
ATOM 716 C CA . ALA A 1 91 ? 6.850 2.628 -5.876 1.00 94.75 91 ALA A CA 1
ATOM 717 C C . ALA A 1 91 ? 7.090 2.823 -7.390 1.00 94.75 91 ALA A C 1
ATOM 719 O O . ALA A 1 91 ? 7.100 1.854 -8.146 1.00 94.75 91 ALA A O 1
ATOM 720 N N . LEU A 1 92 ? 7.261 4.072 -7.851 1.00 95.25 92 LEU A N 1
ATOM 721 C CA . LEU A 1 92 ? 7.253 4.443 -9.277 1.00 95.25 92 LEU A CA 1
ATOM 722 C C . LEU A 1 92 ? 8.226 3.627 -10.150 1.00 95.25 92 LEU A C 1
ATOM 724 O O . LEU A 1 92 ? 7.879 3.231 -11.259 1.00 95.25 92 LEU A O 1
ATOM 728 N N . HIS A 1 93 ? 9.447 3.400 -9.664 1.00 96.31 93 HIS A N 1
ATOM 729 C CA . HIS A 1 93 ? 10.481 2.617 -10.353 1.00 96.31 93 HIS A CA 1
ATOM 730 C C . HIS A 1 93 ? 11.328 1.817 -9.347 1.00 96.31 93 HIS A C 1
ATOM 732 O O . HIS A 1 93 ? 12.549 1.709 -9.452 1.00 96.31 93 HIS A O 1
ATOM 738 N N . GLY A 1 94 ? 10.663 1.280 -8.329 1.00 95.38 94 GLY A N 1
ATOM 739 C CA . GLY A 1 94 ? 11.286 0.717 -7.135 1.00 95.38 94 GLY A CA 1
ATOM 740 C C . GLY A 1 94 ? 10.653 1.304 -5.883 1.00 95.38 94 GLY A C 1
ATOM 741 O O . GLY A 1 94 ? 10.093 2.401 -5.925 1.00 95.38 94 GLY A O 1
ATOM 742 N N . LEU A 1 95 ? 10.734 0.574 -4.773 1.00 94.56 95 LEU A N 1
ATOM 743 C CA . LEU A 1 95 ? 10.242 1.053 -3.486 1.00 94.56 95 LEU A CA 1
ATOM 744 C C . LEU A 1 95 ? 11.097 2.229 -2.997 1.00 94.56 95 LEU A C 1
ATOM 746 O O . LEU A 1 95 ? 12.317 2.108 -2.868 1.00 94.56 95 LEU A O 1
ATOM 750 N N . ALA A 1 96 ? 10.455 3.355 -2.704 1.00 92.56 96 ALA A N 1
ATOM 751 C CA . ALA A 1 96 ? 11.118 4.562 -2.231 1.00 92.56 96 ALA A CA 1
ATOM 752 C C . ALA A 1 96 ? 10.835 4.826 -0.747 1.00 92.56 96 ALA A C 1
ATOM 754 O O . ALA A 1 96 ? 9.810 4.426 -0.188 1.00 92.56 96 ALA A O 1
ATOM 755 N N . VAL A 1 97 ? 11.761 5.544 -0.104 1.00 90.94 97 VAL A N 1
ATOM 756 C CA . VAL A 1 97 ? 11.560 6.015 1.268 1.00 90.94 97 VAL A CA 1
ATOM 757 C C . VAL A 1 97 ? 10.379 6.981 1.284 1.00 90.94 97 VAL A C 1
ATOM 759 O O . VAL A 1 97 ? 10.370 7.985 0.577 1.00 90.94 97 VAL A O 1
ATOM 762 N N . SER A 1 98 ? 9.397 6.680 2.121 1.00 88.56 98 SER A N 1
ATOM 763 C CA . SER A 1 98 ? 8.185 7.473 2.322 1.00 88.56 98 SER A CA 1
ATOM 764 C C . SER A 1 98 ? 7.817 7.457 3.806 1.00 88.56 98 SER A C 1
ATOM 766 O O . SER A 1 98 ? 8.532 6.885 4.632 1.00 88.56 98 SER A O 1
ATOM 768 N N . ARG A 1 99 ? 6.695 8.078 4.187 1.00 85.62 99 ARG A N 1
ATOM 769 C CA . ARG A 1 99 ? 6.214 7.964 5.573 1.00 85.62 99 ARG A CA 1
ATOM 770 C C . ARG A 1 99 ? 5.866 6.520 5.938 1.00 85.62 99 ARG A C 1
ATOM 772 O O . ARG A 1 99 ? 6.066 6.143 7.086 1.00 85.62 99 ARG A O 1
ATOM 779 N N . GLY A 1 100 ? 5.356 5.739 4.981 1.00 83.75 100 GLY A N 1
ATOM 780 C CA . GLY A 1 100 ? 4.908 4.361 5.206 1.00 83.75 100 GLY A CA 1
ATOM 781 C C . GLY A 1 100 ? 5.997 3.319 4.982 1.00 83.75 100 GLY A C 1
ATOM 782 O O . GLY A 1 100 ? 5.781 2.144 5.254 1.00 83.75 100 GLY A O 1
ATOM 783 N N . MET A 1 101 ? 7.166 3.731 4.484 1.00 86.50 101 MET A N 1
ATOM 784 C CA . MET A 1 101 ? 8.237 2.815 4.116 1.00 86.50 101 MET A CA 1
ATOM 785 C C . MET A 1 101 ? 9.609 3.383 4.455 1.00 86.50 101 MET A C 1
ATOM 787 O O . MET A 1 101 ? 10.020 4.426 3.942 1.00 86.50 101 MET A O 1
ATOM 791 N N . ARG A 1 102 ? 10.341 2.664 5.309 1.00 86.88 102 ARG A N 1
ATOM 792 C CA . ARG A 1 102 ? 11.701 3.010 5.728 1.00 86.88 102 ARG A CA 1
ATOM 793 C C . ARG A 1 102 ? 12.609 1.792 5.611 1.00 86.88 102 ARG A C 1
ATOM 795 O O . ARG A 1 102 ? 12.189 0.671 5.866 1.00 86.88 102 ARG A O 1
ATOM 802 N N . PHE A 1 103 ? 13.868 2.036 5.264 1.00 88.38 103 PHE A N 1
ATOM 803 C CA . PHE A 1 103 ? 14.892 1.001 5.115 1.00 88.38 103 PHE A CA 1
ATOM 804 C C . PHE A 1 103 ? 15.914 1.053 6.262 1.00 88.38 103 PHE A C 1
ATOM 806 O O . PHE A 1 103 ? 17.116 1.184 6.043 1.00 88.38 103 PHE A O 1
ATOM 813 N N . ASN A 1 104 ? 15.429 1.053 7.505 1.00 83.12 104 ASN A N 1
ATOM 814 C CA . ASN A 1 104 ? 16.241 1.221 8.717 1.00 83.12 104 ASN A CA 1
ATOM 815 C C . ASN A 1 104 ? 16.319 -0.042 9.599 1.00 83.12 104 ASN A C 1
ATOM 817 O O . ASN A 1 104 ? 16.691 0.065 10.763 1.00 83.12 104 ASN A O 1
ATOM 821 N N . GLY A 1 105 ? 16.004 -1.222 9.054 1.00 82.94 105 GLY A N 1
ATOM 822 C CA . GLY A 1 105 ? 16.014 -2.499 9.778 1.00 82.94 105 GLY A CA 1
ATOM 823 C C . GLY A 1 105 ? 16.762 -3.600 9.024 1.00 82.94 105 GLY A C 1
ATOM 824 O O . GLY A 1 105 ? 17.812 -3.365 8.422 1.00 82.94 105 GLY A O 1
ATOM 825 N N . THR A 1 106 ? 16.207 -4.815 9.035 1.00 86.69 106 THR A N 1
ATOM 826 C CA . THR A 1 106 ? 16.739 -5.970 8.287 1.00 86.69 106 THR A CA 1
ATOM 827 C C . THR A 1 106 ? 16.873 -5.673 6.792 1.00 86.69 106 THR A C 1
ATOM 829 O O . THR A 1 106 ? 17.842 -6.087 6.158 1.00 86.69 106 THR A O 1
ATOM 832 N N . ILE A 1 107 ? 15.929 -4.906 6.238 1.00 87.31 107 ILE A N 1
ATOM 833 C CA . ILE A 1 107 ? 15.957 -4.423 4.856 1.00 87.31 107 ILE A CA 1
ATOM 834 C C . ILE A 1 107 ? 16.565 -3.017 4.841 1.00 87.31 107 ILE A C 1
ATOM 836 O O . ILE A 1 107 ? 16.050 -2.102 5.486 1.00 87.31 107 ILE A O 1
ATOM 840 N N . ARG A 1 108 ? 17.666 -2.854 4.098 1.00 90.25 108 ARG A N 1
ATOM 841 C CA . ARG A 1 108 ? 18.463 -1.612 4.044 1.00 90.25 108 ARG A CA 1
ATOM 842 C C . ARG A 1 108 ? 18.295 -0.810 2.756 1.00 90.25 108 ARG A C 1
ATOM 844 O O . ARG A 1 108 ? 18.680 0.354 2.706 1.00 90.25 108 ARG A O 1
ATOM 851 N N . SER A 1 109 ? 17.732 -1.421 1.723 1.00 92.12 109 SER A N 1
ATOM 852 C CA . SER A 1 109 ? 17.491 -0.792 0.428 1.00 92.12 109 SER A CA 1
ATOM 853 C C . SER A 1 109 ? 16.498 -1.614 -0.390 1.00 92.12 109 SER A C 1
ATOM 855 O O . SER A 1 109 ? 16.192 -2.758 -0.049 1.00 92.12 109 SER A O 1
ATOM 857 N N . ALA A 1 110 ? 16.026 -1.024 -1.485 1.00 93.50 110 ALA A N 1
ATOM 858 C CA . ALA A 1 110 ? 15.252 -1.689 -2.522 1.00 93.50 110 ALA A CA 1
ATOM 859 C C . ALA A 1 110 ? 15.911 -1.479 -3.892 1.00 93.50 110 ALA A C 1
ATOM 861 O O . ALA A 1 110 ? 16.722 -0.567 -4.075 1.00 93.50 110 ALA A O 1
ATOM 862 N N . THR A 1 111 ? 15.566 -2.330 -4.855 1.00 95.94 111 THR A N 1
ATOM 863 C CA . THR A 1 111 ? 16.038 -2.208 -6.238 1.00 95.94 111 THR A CA 1
ATOM 864 C C . THR A 1 111 ? 15.535 -0.903 -6.855 1.00 95.94 111 THR A C 1
ATOM 866 O O . THR A 1 111 ? 14.341 -0.615 -6.799 1.00 95.94 111 THR A O 1
ATOM 869 N N . SER A 1 112 ? 16.440 -0.139 -7.472 1.00 96.56 112 SER A N 1
ATOM 870 C CA . SER A 1 112 ? 16.114 1.066 -8.240 1.00 96.56 112 SER A CA 1
ATOM 871 C C . SER A 1 112 ? 16.192 0.748 -9.731 1.00 96.56 112 SER A C 1
ATOM 873 O O . SER A 1 112 ? 17.275 0.516 -10.271 1.00 96.56 112 SER A O 1
ATOM 875 N N . PHE A 1 113 ? 15.036 0.687 -10.385 1.00 97.94 113 PHE A N 1
ATOM 876 C CA . PHE A 1 113 ? 14.918 0.460 -11.822 1.00 97.94 113 PHE A CA 1
ATOM 877 C C . PHE A 1 113 ? 15.130 1.769 -12.600 1.00 97.94 113 PHE A C 1
ATOM 879 O O . PHE A 1 113 ? 15.074 2.853 -12.009 1.00 97.94 113 PHE A O 1
ATOM 886 N N . PRO A 1 114 ? 15.362 1.708 -13.926 1.00 97.75 114 PRO A N 1
ATOM 887 C CA . PRO A 1 114 ? 15.365 2.901 -14.762 1.00 97.75 114 PRO A CA 1
ATOM 888 C C . PRO A 1 114 ? 14.070 3.704 -14.595 1.00 97.75 114 PRO A C 1
ATOM 890 O O . PRO A 1 114 ? 12.986 3.136 -14.447 1.00 97.75 114 PRO A O 1
ATOM 893 N N . GLN A 1 115 ? 14.183 5.033 -14.651 1.00 97.12 115 GLN A N 1
ATOM 894 C CA . GLN A 1 115 ? 13.018 5.916 -14.614 1.00 97.12 115 GLN A CA 1
ATOM 895 C C . GLN A 1 115 ? 12.030 5.542 -15.728 1.00 97.12 115 GLN A C 1
ATOM 897 O O . GLN A 1 115 ? 12.441 5.081 -16.796 1.00 97.12 115 GLN A O 1
ATOM 902 N N . VAL A 1 116 ? 10.737 5.789 -15.504 1.00 96.50 116 VAL A N 1
ATOM 903 C CA . VAL A 1 116 ? 9.639 5.342 -16.381 1.00 96.50 116 VAL A CA 1
ATOM 904 C C . VAL A 1 116 ? 9.874 5.665 -17.863 1.00 96.50 116 VAL A C 1
ATOM 906 O O . VAL A 1 116 ? 9.573 4.840 -18.720 1.00 96.50 116 VAL A O 1
ATOM 909 N N . ILE A 1 117 ? 10.484 6.813 -18.181 1.00 97.75 117 ILE A N 1
ATOM 910 C CA . ILE A 1 117 ? 10.813 7.197 -19.563 1.00 97.75 117 ILE A CA 1
ATOM 911 C C . ILE A 1 117 ? 11.802 6.237 -20.249 1.00 97.75 117 ILE A C 1
ATOM 913 O O . ILE A 1 117 ? 11.644 5.932 -21.428 1.00 97.75 117 ILE A O 1
ATOM 917 N N . LEU A 1 118 ? 12.793 5.716 -19.521 1.00 97.69 118 LEU A N 1
ATOM 918 C CA . LEU A 1 118 ? 13.760 4.749 -20.050 1.00 97.69 118 LEU A CA 1
ATOM 919 C C . LEU A 1 118 ? 13.146 3.354 -20.157 1.00 97.69 118 LEU A C 1
ATOM 921 O O . LEU A 1 118 ? 13.377 2.651 -21.137 1.00 97.69 118 LEU A O 1
ATOM 925 N N . THR A 1 119 ? 12.312 2.973 -19.190 1.00 97.06 119 THR A N 1
ATOM 926 C CA . THR A 1 119 ? 11.560 1.714 -19.252 1.00 97.06 119 THR A CA 1
ATOM 927 C C . THR A 1 119 ? 10.574 1.724 -20.426 1.00 97.06 119 THR A C 1
ATOM 929 O O . THR A 1 119 ? 10.455 0.726 -21.136 1.00 97.06 119 THR A O 1
ATOM 932 N N . ALA A 1 120 ? 9.935 2.862 -20.721 1.00 97.25 120 ALA A N 1
ATOM 933 C CA . ALA A 1 120 ? 9.099 3.050 -21.910 1.00 97.25 120 ALA A CA 1
ATOM 934 C C . ALA A 1 120 ? 9.894 2.898 -23.215 1.00 97.25 120 ALA A C 1
ATOM 936 O O . ALA A 1 120 ? 9.429 2.238 -24.142 1.00 97.25 120 ALA A O 1
ATOM 937 N N . ALA A 1 121 ? 11.114 3.444 -23.265 1.00 98.12 121 ALA A N 1
ATOM 938 C CA . ALA A 1 121 ? 11.987 3.381 -24.437 1.00 98.12 121 ALA A CA 1
ATOM 939 C C . ALA A 1 121 ? 12.470 1.959 -24.789 1.00 98.12 121 ALA A C 1
ATOM 941 O O . ALA A 1 121 ? 13.027 1.760 -25.866 1.00 98.12 121 ALA A O 1
ATOM 942 N N . SER A 1 122 ? 12.243 0.966 -23.921 1.00 97.69 122 SER A N 1
ATOM 943 C CA . SER A 1 122 ? 12.485 -0.446 -24.248 1.00 97.69 122 SER A CA 1
ATOM 944 C C . SER A 1 122 ? 11.469 -1.026 -25.238 1.00 97.69 122 SER A C 1
ATOM 946 O O . SER A 1 122 ? 11.773 -2.017 -25.895 1.00 97.69 122 SER A O 1
ATOM 948 N N . PHE A 1 123 ? 10.263 -0.443 -25.317 1.00 97.62 123 PHE A N 1
ATOM 949 C CA . PHE A 1 123 ? 9.114 -0.980 -26.055 1.00 97.62 123 PHE A CA 1
ATOM 950 C C . PHE A 1 123 ? 8.763 -2.452 -25.719 1.00 97.62 123 PHE A C 1
ATOM 952 O O . PHE A 1 123 ? 8.103 -3.123 -26.509 1.00 97.62 123 PHE A O 1
ATOM 959 N N . ASP A 1 124 ? 9.154 -2.956 -24.539 1.00 98.25 124 ASP A N 1
ATOM 960 C CA . ASP A 1 124 ? 8.869 -4.325 -24.076 1.00 98.25 124 ASP A CA 1
ATOM 961 C C . ASP A 1 124 ? 7.821 -4.319 -22.948 1.00 98.25 124 ASP A C 1
ATOM 963 O O . ASP A 1 124 ? 8.124 -4.066 -21.781 1.00 98.25 124 ASP A O 1
ATOM 967 N N . VAL A 1 125 ? 6.571 -4.653 -23.274 1.00 97.12 125 VAL A N 1
ATOM 968 C CA . VAL A 1 125 ? 5.470 -4.738 -22.293 1.00 97.12 125 VAL A CA 1
ATOM 969 C C . VAL A 1 125 ? 5.686 -5.826 -21.235 1.00 97.12 125 VAL A C 1
ATOM 971 O O . VAL A 1 125 ? 5.231 -5.690 -20.098 1.00 97.12 125 VAL A O 1
ATOM 974 N N . HIS A 1 126 ? 6.406 -6.897 -21.570 1.00 98.06 126 HIS A N 1
ATOM 975 C CA . HIS A 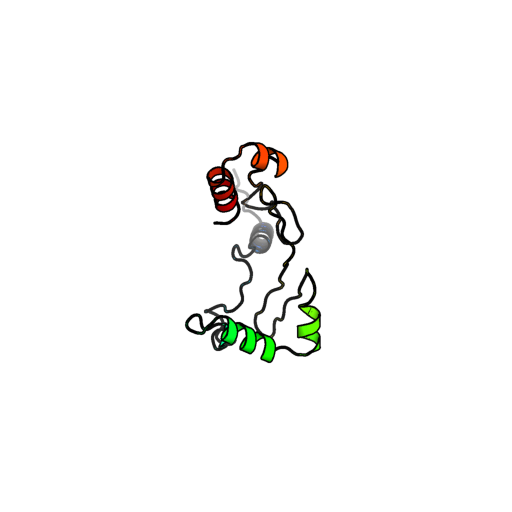1 126 ? 6.727 -7.944 -20.609 1.00 98.06 126 HIS A CA 1
ATOM 976 C C . HIS A 1 126 ? 7.820 -7.482 -19.647 1.00 98.06 126 HIS A C 1
ATOM 978 O O . HIS A 1 126 ? 7.809 -7.890 -18.487 1.00 98.06 126 HIS A O 1
ATOM 984 N N . LEU A 1 127 ? 8.734 -6.607 -20.078 1.00 97.25 127 LEU A N 1
ATOM 985 C CA . LEU A 1 127 ? 9.695 -5.971 -19.175 1.00 97.25 127 LEU A CA 1
ATOM 986 C C . LEU A 1 127 ? 8.987 -5.114 -18.126 1.00 97.25 127 LEU A C 1
ATOM 988 O O . LEU A 1 127 ? 9.306 -5.239 -16.947 1.00 97.25 127 LEU A O 1
ATOM 992 N N . TRP A 1 128 ? 7.995 -4.314 -18.526 1.00 96.00 128 TRP A N 1
ATOM 993 C CA . TRP A 1 128 ? 7.171 -3.540 -17.590 1.00 96.00 128 TRP A CA 1
ATOM 994 C C . TRP A 1 128 ? 6.503 -4.429 -16.545 1.00 96.00 128 TRP A C 1
ATOM 996 O O . TRP A 1 128 ? 6.578 -4.144 -15.352 1.00 96.00 128 TRP A O 1
ATOM 1006 N N . TYR A 1 129 ? 5.899 -5.532 -16.989 1.00 95.81 129 TYR A N 1
ATOM 1007 C CA . TYR A 1 129 ? 5.256 -6.488 -16.096 1.00 95.81 129 TYR A CA 1
ATOM 1008 C C . TYR A 1 129 ? 6.252 -7.133 -15.124 1.00 95.81 129 TYR A C 1
ATOM 1010 O O . TYR A 1 129 ? 5.991 -7.176 -13.926 1.00 95.81 129 TYR A O 1
ATOM 1018 N N . ARG A 1 130 ? 7.427 -7.562 -15.607 1.00 97.25 130 ARG A N 1
ATOM 1019 C CA . ARG A 1 130 ? 8.483 -8.137 -14.756 1.00 97.25 130 ARG A CA 1
ATOM 1020 C C . ARG A 1 130 ? 9.010 -7.134 -13.726 1.00 97.25 130 ARG A C 1
ATOM 1022 O O . ARG A 1 130 ? 9.266 -7.521 -12.591 1.00 97.25 130 ARG A O 1
ATOM 1029 N N . ILE A 1 131 ? 9.165 -5.861 -14.102 1.00 97.12 131 ILE A N 1
ATOM 1030 C CA . ILE A 1 131 ? 9.559 -4.795 -13.167 1.00 97.12 131 ILE A CA 1
ATOM 1031 C C . ILE A 1 131 ? 8.465 -4.593 -12.116 1.00 97.12 131 ILE A C 1
ATOM 1033 O O . ILE A 1 131 ? 8.772 -4.572 -10.930 1.00 97.12 131 ILE A O 1
ATOM 1037 N N . ALA A 1 132 ? 7.197 -4.507 -12.529 1.00 95.38 132 ALA A N 1
ATOM 1038 C CA . ALA A 1 132 ? 6.077 -4.362 -11.606 1.00 95.38 132 ALA A CA 1
ATOM 1039 C C . ALA A 1 132 ? 5.993 -5.536 -10.618 1.00 95.38 132 ALA A C 1
ATOM 1041 O O . ALA A 1 132 ? 5.908 -5.282 -9.424 1.00 95.38 132 ALA A O 1
ATOM 1042 N N . GLN A 1 133 ? 6.120 -6.784 -11.084 1.00 96.56 133 GLN A N 1
ATOM 1043 C CA . GLN A 1 133 ? 6.161 -7.979 -10.225 1.00 96.56 133 GLN A CA 1
ATOM 1044 C C . GLN A 1 133 ? 7.336 -7.976 -9.240 1.00 96.56 133 GLN A C 1
ATOM 1046 O O . GLN A 1 133 ? 7.212 -8.419 -8.104 1.00 96.56 133 GLN A O 1
ATOM 1051 N N . ALA A 1 134 ? 8.499 -7.471 -9.659 1.00 95.81 134 ALA A N 1
ATOM 1052 C CA . ALA A 1 134 ? 9.655 -7.364 -8.773 1.00 95.81 134 ALA A CA 1
ATOM 1053 C C . ALA A 1 134 ? 9.472 -6.293 -7.677 1.00 95.81 134 ALA A C 1
ATOM 1055 O O . ALA A 1 134 ? 10.151 -6.354 -6.653 1.00 95.81 134 ALA A O 1
ATOM 1056 N N . ILE A 1 135 ? 8.591 -5.308 -7.893 1.00 94.12 135 ILE A N 1
ATOM 1057 C CA . ILE A 1 135 ? 8.272 -4.244 -6.928 1.00 94.12 135 ILE A CA 1
ATOM 1058 C C . ILE A 1 135 ? 7.074 -4.636 -6.043 1.00 94.12 135 ILE A C 1
ATOM 1060 O O . ILE A 1 135 ? 7.099 -4.396 -4.837 1.00 94.12 135 ILE A O 1
ATOM 1064 N N . LEU A 1 136 ? 6.030 -5.211 -6.643 1.00 77.06 136 LEU A N 1
ATOM 1065 C CA . LEU A 1 136 ? 4.743 -5.576 -6.053 1.00 77.06 136 LEU A CA 1
ATOM 1066 C C . LEU A 1 136 ? 4.498 -7.059 -6.378 1.00 77.06 136 LEU A C 1
ATOM 1068 O O . LEU A 1 136 ? 4.229 -7.374 -7.533 1.00 77.06 136 LEU A O 1
ATOM 1072 N N . PHE A 1 137 ? 4.660 -7.927 -5.374 1.00 56.28 137 PHE A N 1
ATOM 1073 C CA . PHE A 1 137 ? 4.604 -9.399 -5.452 1.00 56.28 137 PHE A CA 1
ATOM 1074 C C . PHE A 1 137 ? 3.603 -9.992 -6.459 1.00 56.28 137 PHE A C 1
ATOM 1076 O O . PHE A 1 137 ? 2.430 -9.551 -6.471 1.00 56.28 137 PHE A O 1
#

Sequence (137 aa):
MKLQTPSLLYLFYITSLLFILSESTQPPFSCDASDPATKSYPFCETTLPITQRARDLVSRLTLDEKISQLVNSAPAIPRHGIPDYQCWSEALHGLAVSRGMRFNGTIRSATSFPQVILTAASFDVHLWYRIAQAILF

Secondary structure (DSSP, 8-state):
----PPPHHHHHHHHHHHHHT---SSPP-SS-TT-HHHHT-GGG-TTS-HHHHHHHHHHHS-HHHHHHTSSSEEPPBGGGTBPPEE-----BTB----SS---SSS------PPPHHHHHTT--HHHHHHHHHHH--

InterPro domains:
  IPR017853 Glycoside hydrolase superfamily [SSF51445] (41-135)
  IPR036962 Glycoside hydrolase, family 3, N-terminal domain superfamily [G3DSA:3.20.20.300] (33-136)
  IPR044993 Beta-D-xylosidase [PTHR42721] (18-135)

Radius of gyration: 22.97 Å; chains: 1; bounding box: 64×28×68 Å

Organism: NCBI:txid47621

pLDDT: mean 84.93, std 15.74, range [38.88, 98.25]